Protein AF-A0A4Q5P9V2-F1 (afdb_monomer)

pLDDT: mean 78.36, std 15.05, range [35.53, 97.12]

Foldseek 3Di:
DPPPDDFLLQLLLQLLVVLLVCLVVVHFADEAQVVSSVSSPDDDDNVVSVQSVLQSQLLLQLLLLVLLHASASQRRYYYNVRHGDLPSQDDPRNVCVVVSSVLNNVDSDDSVSSVSSVVSSPDQDPRHDGSVVSVVVVCVVPVPDVCSVVCSNCRVVVD

Radius of gyration: 14.98 Å; Cα contacts (8 Å, |Δi|>4): 190; chains: 1; bounding box: 33×42×46 Å

Sequence (159 aa):
MTKTSMSQATAAHNLLHAIRQRIVDCKGPFHGYAAAAAAAGYTSNAKDAGRAMGQVTSRIDLAAFYAGLPMLAVHWVRNPDGKVNPASFPGTWAKHKEEIEGVATSHVWTVEEVDKVLAKMHSTLDANEGAITLWKYVETRRLDTPGFVEHHLHRALRS

Solvent-accessible surface area (backbone atoms only — not comparable to full-atom values): 8931 Å² total; per-residue (Å²): 131,84,78,79,74,83,46,44,51,56,25,27,51,37,31,51,54,48,51,44,50,28,54,77,67,73,46,76,60,39,63,19,51,64,60,48,30,46,49,23,67,49,86,83,56,74,83,56,30,54,62,53,42,50,33,22,37,45,51,46,25,49,13,14,50,76,55,36,36,45,39,52,34,66,47,41,46,20,35,76,88,64,43,64,61,85,77,77,39,64,74,89,43,43,88,46,40,69,58,53,53,49,51,21,62,71,54,84,79,50,64,68,57,49,51,45,23,57,70,38,62,81,76,78,72,68,54,74,65,49,42,70,58,60,51,49,51,59,53,71,78,45,76,87,43,87,61,48,66,63,56,39,61,43,47,60,79,75,109

Mean predicted aligned error: 7.2 Å

Secondary structure (DSSP, 8-state):
----PPPHHHHHHHHHHHHHHHHHTT--PEESHHHHHHHHT----HHHHHHHHHHHHHHHHHHHHHHT---HHHHHEE-TTSPPPGGGS-GGGGGGHHHHHHHHHH----HHHHHHHHHHTTSSS-TT--HHHHHHHHHHT-TTSTTHHHHHHTTTTT-

Structure (mmCIF, N/CA/C/O backbone):
data_AF-A0A4Q5P9V2-F1
#
_entry.id   AF-A0A4Q5P9V2-F1
#
loop_
_atom_site.group_PDB
_atom_site.id
_atom_site.type_symbol
_atom_site.label_atom_id
_atom_site.label_alt_id
_atom_site.label_comp_id
_atom_site.label_asym_id
_atom_site.label_entity_id
_atom_site.label_seq_id
_atom_site.pdbx_PDB_ins_code
_atom_site.Cartn_x
_atom_site.Cartn_y
_atom_site.Cartn_z
_atom_site.occupancy
_atom_site.B_iso_or_equiv
_atom_site.auth_seq_id
_atom_site.auth_comp_id
_atom_site.auth_asym_id
_atom_site.auth_atom_id
_atom_site.pdbx_PDB_model_num
ATOM 1 N N . MET A 1 1 ? 7.897 -7.902 -33.208 1.00 37.00 1 MET A N 1
ATOM 2 C CA . MET A 1 1 ? 6.910 -8.053 -32.117 1.00 37.00 1 MET A CA 1
ATOM 3 C C . MET A 1 1 ? 7.357 -7.205 -30.942 1.00 37.00 1 MET A C 1
ATOM 5 O O . MET A 1 1 ? 8.290 -7.576 -30.241 1.00 37.00 1 MET A O 1
ATOM 9 N N . THR A 1 2 ? 6.758 -6.033 -30.767 1.00 35.53 2 THR A N 1
ATOM 10 C CA . THR A 1 2 ? 6.935 -5.206 -29.571 1.00 35.53 2 THR A CA 1
ATOM 11 C C . THR A 1 2 ? 6.338 -5.972 -28.394 1.00 35.53 2 THR A C 1
ATOM 13 O O . THR A 1 2 ? 5.134 -6.204 -28.359 1.00 35.53 2 THR A O 1
ATOM 16 N N . LYS A 1 3 ? 7.173 -6.433 -27.454 1.00 40.81 3 LYS A N 1
ATOM 17 C CA . LYS A 1 3 ? 6.681 -6.909 -26.155 1.00 40.81 3 LYS A CA 1
ATOM 18 C C . LYS A 1 3 ? 5.961 -5.731 -25.508 1.00 40.81 3 LYS A C 1
ATOM 20 O O . LYS A 1 3 ? 6.621 -4.786 -25.084 1.00 40.81 3 LYS A O 1
ATOM 25 N N . THR A 1 4 ? 4.635 -5.758 -25.465 1.00 50.50 4 THR A N 1
ATOM 26 C CA . THR A 1 4 ? 3.863 -4.792 -24.685 1.00 50.50 4 THR A CA 1
ATOM 27 C C . THR A 1 4 ? 4.260 -4.986 -23.225 1.00 50.50 4 THR A C 1
ATOM 29 O O . THR A 1 4 ? 3.930 -5.999 -22.612 1.00 50.50 4 THR A O 1
ATOM 32 N N . SER A 1 5 ? 5.064 -4.070 -22.689 1.00 66.69 5 SER A N 1
ATOM 33 C CA . SER A 1 5 ? 5.442 -4.081 -21.280 1.00 66.69 5 SER A CA 1
ATOM 34 C C . SER A 1 5 ? 4.191 -3.863 -20.430 1.00 66.69 5 SER A C 1
ATOM 36 O O . SER A 1 5 ? 3.425 -2.937 -20.697 1.00 66.69 5 SER A O 1
ATOM 38 N N . MET A 1 6 ? 3.989 -4.696 -19.410 1.00 80.88 6 MET A N 1
ATOM 39 C CA . MET A 1 6 ? 2.901 -4.534 -18.443 1.00 80.88 6 MET A CA 1
ATOM 40 C C . MET A 1 6 ? 2.964 -3.144 -17.789 1.00 80.88 6 MET A C 1
ATOM 42 O O . MET A 1 6 ? 4.024 -2.732 -17.313 1.00 80.88 6 MET A O 1
ATOM 46 N N . SER A 1 7 ? 1.836 -2.428 -17.757 1.00 84.25 7 SER A N 1
ATOM 47 C CA . SER A 1 7 ? 1.754 -1.116 -17.103 1.00 84.25 7 SER A CA 1
ATOM 48 C C . SER A 1 7 ? 1.806 -1.240 -15.579 1.00 84.25 7 SER A C 1
ATOM 50 O O . SER A 1 7 ? 1.388 -2.252 -15.008 1.00 84.25 7 SER A O 1
ATOM 52 N N . GLN A 1 8 ? 2.256 -0.183 -14.897 1.00 83.75 8 GLN A N 1
ATOM 53 C CA . GLN A 1 8 ? 2.264 -0.143 -13.427 1.00 83.75 8 GLN A CA 1
ATOM 54 C C . GLN A 1 8 ? 0.844 -0.239 -12.852 1.00 83.75 8 GLN A C 1
ATOM 56 O O . GLN A 1 8 ? 0.648 -0.855 -11.810 1.00 83.75 8 GLN A O 1
ATOM 61 N N . ALA A 1 9 ? -0.156 0.329 -13.535 1.00 84.50 9 ALA A N 1
ATOM 62 C CA . ALA A 1 9 ? -1.559 0.198 -13.142 1.00 84.50 9 ALA A CA 1
ATOM 63 C C . ALA A 1 9 ? -2.065 -1.255 -13.194 1.00 84.50 9 ALA A C 1
ATOM 65 O O . ALA A 1 9 ? -2.805 -1.675 -12.306 1.00 84.50 9 ALA A O 1
ATOM 66 N N . THR A 1 10 ? -1.643 -2.037 -14.193 1.00 88.19 10 THR A N 1
ATOM 67 C CA . THR A 1 10 ? -1.971 -3.474 -14.264 1.00 88.19 10 THR A CA 1
ATOM 68 C C . THR A 1 10 ? -1.274 -4.233 -13.138 1.00 88.19 10 THR A C 1
ATOM 70 O O . THR A 1 10 ? -1.906 -5.005 -12.423 1.00 88.19 10 THR A O 1
ATOM 73 N N . ALA A 1 11 ? 0.013 -3.952 -12.922 1.00 90.31 11 ALA A N 1
ATOM 74 C CA . ALA A 1 11 ? 0.792 -4.569 -11.855 1.00 90.31 11 ALA A CA 1
ATOM 75 C C . ALA A 1 11 ? 0.217 -4.271 -10.456 1.00 90.31 11 ALA A C 1
ATOM 77 O O . ALA A 1 11 ? 0.178 -5.149 -9.596 1.00 90.31 11 ALA A O 1
ATOM 78 N N . ALA A 1 12 ? -0.290 -3.055 -10.242 1.00 91.38 12 ALA A N 1
ATOM 79 C CA . ALA A 1 12 ? -0.967 -2.665 -9.011 1.00 91.38 12 ALA A CA 1
ATOM 80 C C . ALA A 1 12 ? -2.300 -3.386 -8.803 1.00 91.38 12 ALA A C 1
ATOM 82 O O . ALA A 1 12 ? -2.549 -3.847 -7.693 1.00 91.38 12 ALA A O 1
ATOM 83 N N . HIS A 1 13 ? -3.112 -3.563 -9.850 1.00 92.19 13 HIS A N 1
ATOM 84 C CA . HIS A 1 13 ? -4.314 -4.398 -9.758 1.00 92.19 13 HIS A CA 1
ATOM 85 C C . HIS A 1 13 ? -3.971 -5.846 -9.397 1.00 92.19 13 HIS A C 1
ATOM 87 O O . HIS A 1 13 ? -4.549 -6.392 -8.458 1.00 92.19 13 HIS A O 1
ATOM 93 N N . ASN A 1 14 ? -2.995 -6.447 -10.084 1.00 93.94 14 ASN A N 1
ATOM 94 C CA . ASN A 1 14 ? -2.555 -7.817 -9.810 1.00 93.94 14 ASN A CA 1
ATOM 95 C C . ASN A 1 14 ? -2.101 -7.983 -8.354 1.00 93.94 14 ASN A C 1
ATOM 97 O O . ASN A 1 14 ? -2.542 -8.896 -7.656 1.00 93.94 14 ASN A O 1
ATOM 101 N N . LEU A 1 15 ? -1.263 -7.060 -7.871 1.00 94.88 15 LEU A N 1
ATOM 102 C CA . LEU A 1 15 ? -0.785 -7.088 -6.494 1.00 94.88 15 LEU A CA 1
ATOM 103 C C . LEU A 1 15 ? -1.923 -6.911 -5.486 1.00 94.88 15 LEU A C 1
ATOM 105 O O . LEU A 1 15 ? -1.953 -7.608 -4.475 1.00 94.88 15 LEU A O 1
ATOM 109 N N . LEU A 1 16 ? -2.867 -6.010 -5.755 1.00 95.12 16 LEU A N 1
ATOM 110 C CA . LEU A 1 16 ? -3.996 -5.757 -4.867 1.00 95.12 16 LEU A CA 1
ATOM 111 C C . LEU A 1 16 ? -4.926 -6.977 -4.764 1.00 95.12 16 LEU A C 1
ATOM 113 O O . LEU A 1 16 ? -5.325 -7.348 -3.661 1.00 95.12 16 LEU A O 1
ATOM 117 N N . HIS A 1 17 ? -5.183 -7.674 -5.876 1.00 96.44 17 HIS A N 1
ATOM 118 C CA . HIS A 1 17 ? -5.883 -8.963 -5.859 1.00 96.44 17 HIS A CA 1
ATOM 119 C C . HIS A 1 17 ? -5.115 -10.035 -5.077 1.00 96.44 17 HIS A C 1
ATOM 121 O O . HIS A 1 17 ? -5.718 -10.802 -4.326 1.00 96.44 17 HIS A O 1
ATOM 127 N N . ALA A 1 18 ? -3.787 -10.072 -5.198 1.00 96.44 18 ALA A N 1
ATOM 128 C CA . ALA A 1 18 ? -2.970 -11.005 -4.433 1.00 96.44 18 ALA A CA 1
ATOM 129 C C . ALA A 1 18 ? -3.009 -10.707 -2.922 1.00 96.44 18 ALA A C 1
ATOM 131 O O . ALA A 1 18 ? -3.095 -11.636 -2.121 1.00 96.44 18 ALA A O 1
ATOM 132 N N . ILE A 1 19 ? -2.999 -9.431 -2.519 1.00 96.38 19 ILE A N 1
ATOM 133 C CA . ILE A 1 19 ? -3.191 -9.013 -1.120 1.00 96.38 19 ILE A CA 1
ATOM 134 C C . ILE A 1 19 ? -4.577 -9.437 -0.622 1.00 96.38 19 ILE A C 1
ATOM 136 O O . ILE A 1 19 ? -4.675 -10.070 0.428 1.00 96.38 19 ILE A O 1
ATOM 140 N N . ARG A 1 20 ? -5.632 -9.176 -1.405 1.00 97.06 20 ARG A N 1
ATOM 141 C CA . ARG A 1 20 ? -7.003 -9.612 -1.096 1.00 97.06 20 ARG A CA 1
ATOM 142 C C . ARG A 1 20 ? -7.070 -11.115 -0.822 1.00 97.06 20 ARG A C 1
ATOM 144 O O . ARG A 1 20 ? -7.649 -11.528 0.177 1.00 97.06 20 ARG A O 1
ATOM 151 N N . GLN A 1 21 ? -6.448 -11.933 -1.675 1.00 97.12 21 GLN A N 1
ATOM 152 C CA . GLN A 1 21 ? -6.423 -13.386 -1.489 1.00 97.12 21 GLN A CA 1
ATOM 153 C C . GLN A 1 21 ? -5.652 -13.794 -0.229 1.00 97.12 21 GLN A C 1
ATOM 155 O O . GLN A 1 21 ? -6.057 -14.720 0.463 1.00 97.12 21 GLN A O 1
ATOM 160 N N . ARG A 1 22 ? -4.561 -13.101 0.115 1.00 96.50 22 ARG A N 1
ATOM 161 C CA . ARG A 1 22 ? -3.823 -13.377 1.358 1.00 96.50 22 ARG A CA 1
ATOM 162 C C . ARG A 1 22 ? -4.654 -13.095 2.604 1.00 96.50 22 ARG A C 1
ATOM 164 O O . ARG A 1 22 ? -4.561 -13.881 3.538 1.00 96.50 22 ARG A O 1
ATOM 171 N N . ILE A 1 23 ? -5.474 -12.043 2.599 1.00 94.94 23 ILE A N 1
ATOM 172 C CA . ILE A 1 23 ? -6.426 -11.762 3.686 1.00 94.94 23 ILE A CA 1
ATOM 173 C C . ILE A 1 23 ? -7.420 -12.920 3.833 1.00 94.94 23 ILE A C 1
ATOM 175 O O . ILE A 1 23 ? -7.594 -13.426 4.936 1.00 94.94 23 ILE A O 1
ATOM 179 N N . VAL A 1 24 ? -8.006 -13.389 2.724 1.00 96.62 24 VAL A N 1
ATOM 180 C CA . VAL A 1 24 ? -8.921 -14.550 2.716 1.00 96.62 24 VAL A CA 1
ATOM 181 C C . VAL A 1 24 ? -8.241 -15.810 3.256 1.00 96.62 24 VAL A C 1
ATOM 183 O O . VAL A 1 24 ? -8.827 -16.548 4.042 1.00 96.62 24 VAL A O 1
ATOM 186 N N . ASP A 1 25 ? -6.990 -16.037 2.865 1.00 97.12 25 ASP A N 1
ATOM 187 C CA . ASP A 1 25 ? -6.203 -17.201 3.273 1.00 97.12 25 ASP A CA 1
ATOM 188 C C . ASP A 1 25 ? -5.594 -17.066 4.686 1.00 97.12 25 ASP A C 1
ATOM 190 O O . ASP A 1 25 ? -4.787 -17.913 5.079 1.00 97.12 25 ASP A O 1
ATOM 194 N N . CYS A 1 26 ? -5.893 -15.992 5.428 1.00 94.12 26 CYS A N 1
ATOM 195 C CA . CYS A 1 26 ? -5.278 -15.665 6.722 1.00 94.12 26 CYS A CA 1
ATOM 196 C C . CYS A 1 26 ? -3.734 -15.649 6.687 1.00 94.12 26 CYS A C 1
ATOM 198 O O . CYS A 1 26 ? -3.057 -16.015 7.651 1.00 94.12 26 CYS A O 1
ATOM 200 N N . LYS A 1 27 ? -3.150 -15.234 5.559 1.00 93.75 27 LYS A N 1
ATOM 201 C CA . LYS A 1 27 ? -1.702 -15.085 5.373 1.00 93.75 27 LYS A CA 1
ATOM 202 C C . LYS A 1 27 ? -1.276 -13.668 5.743 1.00 93.75 27 LYS A C 1
ATOM 204 O O . LYS A 1 27 ? -1.952 -12.708 5.403 1.00 93.75 27 LYS A O 1
ATOM 209 N N . GLY A 1 28 ? -0.105 -13.535 6.367 1.00 91.19 28 GLY A N 1
ATOM 210 C CA . GLY A 1 28 ? 0.504 -12.233 6.669 1.00 91.19 28 GLY A CA 1
ATOM 211 C C . GLY A 1 28 ? 1.013 -11.482 5.425 1.00 91.19 28 GLY A C 1
ATOM 212 O O . GLY A 1 28 ? 0.783 -11.923 4.297 1.00 91.19 28 GLY A O 1
ATOM 213 N N . PRO A 1 29 ? 1.761 -10.381 5.583 1.00 92.94 29 PRO A N 1
ATOM 214 C CA . PRO A 1 29 ? 2.267 -9.576 4.468 1.00 92.94 29 PRO A CA 1
ATOM 215 C C . PRO A 1 29 ? 3.260 -10.329 3.564 1.00 92.94 29 PRO A C 1
ATOM 217 O O . PRO A 1 29 ? 3.765 -11.404 3.898 1.00 92.94 29 PRO A O 1
ATOM 220 N N . PHE A 1 30 ? 3.546 -9.765 2.390 1.00 92.69 30 PHE A N 1
ATOM 221 C CA . PHE A 1 30 ? 4.669 -10.195 1.558 1.00 92.69 30 PHE A CA 1
ATOM 222 C C . PHE A 1 30 ? 5.986 -9.737 2.194 1.00 92.69 30 PHE A C 1
ATOM 224 O O . PHE A 1 30 ? 6.183 -8.543 2.423 1.00 92.69 30 PHE A O 1
ATOM 231 N N . HIS A 1 31 ? 6.907 -10.674 2.430 1.00 88.50 31 HIS A N 1
ATOM 232 C CA . HIS A 1 31 ? 8.274 -10.375 2.860 1.00 88.50 31 HIS A CA 1
ATOM 233 C C . HIS A 1 31 ? 9.231 -10.478 1.670 1.00 88.50 31 HIS A C 1
ATOM 235 O O . HIS A 1 31 ? 9.381 -11.539 1.064 1.00 88.50 31 HIS A O 1
ATOM 241 N N . GLY A 1 32 ? 9.873 -9.359 1.340 1.00 83.56 32 GLY A N 1
ATOM 242 C CA . GLY A 1 32 ? 10.768 -9.228 0.197 1.00 83.56 32 GLY A CA 1
ATOM 243 C C . GLY A 1 32 ? 10.044 -8.874 -1.107 1.00 83.56 32 GLY A C 1
ATOM 244 O O . GLY A 1 32 ? 9.028 -9.462 -1.482 1.00 83.56 32 GLY A O 1
ATOM 245 N N . TYR A 1 33 ? 10.621 -7.931 -1.860 1.00 83.06 33 TYR A N 1
ATOM 246 C CA . TYR A 1 33 ? 10.026 -7.429 -3.105 1.00 83.06 33 TYR A CA 1
ATOM 247 C C . TYR A 1 33 ? 9.926 -8.466 -4.217 1.00 83.06 33 TYR A C 1
ATOM 249 O O . TYR A 1 33 ? 9.120 -8.284 -5.116 1.00 83.06 33 TYR A O 1
ATOM 257 N N . ALA A 1 34 ? 10.706 -9.549 -4.175 1.00 84.56 34 ALA A N 1
ATOM 258 C CA . ALA A 1 34 ? 10.655 -10.583 -5.205 1.00 84.56 34 ALA A CA 1
ATOM 259 C C . ALA A 1 34 ? 9.289 -1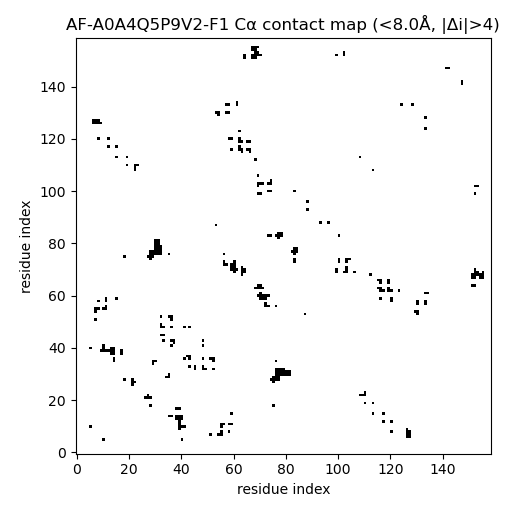1.288 -5.243 1.00 84.56 34 ALA A C 1
ATOM 261 O O . ALA A 1 34 ? 8.708 -11.436 -6.315 1.00 84.56 34 ALA A O 1
ATOM 262 N N . ALA A 1 35 ? 8.746 -11.661 -4.078 1.00 87.75 35 ALA A N 1
ATOM 263 C CA . ALA A 1 35 ? 7.442 -12.316 -3.988 1.00 87.75 35 ALA A CA 1
ATOM 264 C C . ALA A 1 35 ? 6.302 -11.363 -4.380 1.00 87.75 35 ALA A C 1
ATOM 266 O O . ALA A 1 35 ? 5.413 -11.740 -5.140 1.00 87.75 35 ALA A O 1
ATOM 267 N N . ALA A 1 36 ? 6.365 -10.111 -3.916 1.00 90.38 36 ALA A N 1
ATOM 268 C CA . ALA A 1 36 ? 5.390 -9.088 -4.284 1.00 90.38 36 ALA A CA 1
ATOM 269 C C . ALA A 1 36 ? 5.457 -8.741 -5.785 1.00 90.38 36 ALA A C 1
ATOM 271 O O . ALA A 1 36 ? 4.423 -8.602 -6.430 1.00 90.38 36 ALA A O 1
ATOM 272 N N . ALA A 1 37 ? 6.655 -8.671 -6.372 1.00 89.44 37 ALA A N 1
ATOM 273 C CA . ALA A 1 37 ? 6.843 -8.414 -7.798 1.00 89.44 37 ALA A CA 1
ATOM 274 C C . ALA A 1 37 ? 6.332 -9.568 -8.666 1.00 89.44 37 ALA A C 1
ATOM 276 O O . ALA A 1 37 ? 5.693 -9.319 -9.687 1.00 89.44 37 ALA A O 1
ATOM 277 N N . ALA A 1 38 ? 6.554 -10.815 -8.244 1.00 89.50 38 ALA A N 1
ATOM 278 C CA . ALA A 1 38 ? 5.983 -11.980 -8.909 1.00 89.50 38 ALA A CA 1
ATOM 279 C C . ALA A 1 38 ? 4.446 -11.947 -8.863 1.00 89.50 38 ALA A C 1
ATOM 281 O O . ALA A 1 38 ? 3.803 -12.129 -9.893 1.00 89.50 38 ALA A O 1
ATOM 282 N N . ALA A 1 39 ? 3.858 -11.627 -7.703 1.00 92.00 39 ALA A N 1
ATOM 283 C CA . ALA A 1 39 ? 2.410 -11.459 -7.556 1.00 92.00 39 ALA A CA 1
ATOM 284 C C . ALA A 1 39 ? 1.851 -10.299 -8.400 1.00 92.00 39 ALA A C 1
ATOM 286 O O . ALA A 1 39 ? 0.732 -10.377 -8.898 1.00 92.00 39 ALA A O 1
ATOM 287 N N . ALA A 1 40 ? 2.642 -9.244 -8.607 1.00 90.88 40 ALA A N 1
ATOM 288 C CA . ALA A 1 40 ? 2.303 -8.134 -9.492 1.00 90.88 40 ALA A CA 1
ATOM 289 C C . ALA A 1 40 ? 2.430 -8.489 -10.991 1.00 90.88 40 ALA A C 1
ATOM 291 O O . ALA A 1 40 ? 1.948 -7.736 -11.834 1.00 90.88 40 ALA A O 1
ATOM 292 N N . GLY A 1 41 ? 3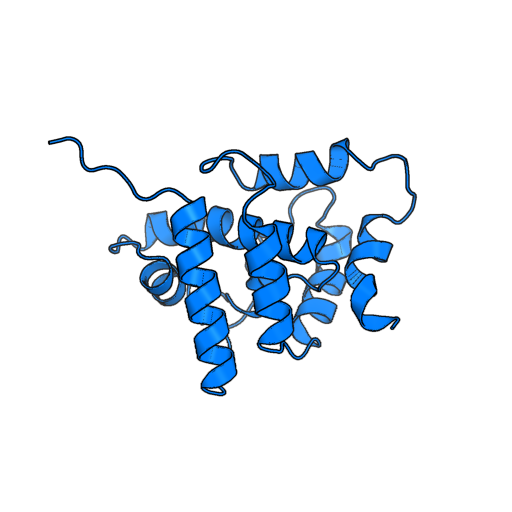.044 -9.627 -11.340 1.00 89.25 41 GLY A N 1
ATOM 293 C CA . GLY A 1 41 ? 3.214 -10.103 -12.719 1.00 89.25 41 GLY A CA 1
ATOM 294 C C . GLY A 1 41 ? 4.573 -9.789 -13.358 1.00 89.25 41 GLY A C 1
ATOM 295 O O . GLY A 1 41 ? 4.721 -9.911 -14.573 1.00 89.25 41 GLY A O 1
ATOM 296 N N . TYR A 1 42 ? 5.579 -9.368 -12.584 1.00 85.62 42 TYR A N 1
ATOM 297 C CA . TYR A 1 42 ? 6.927 -9.131 -13.107 1.00 85.62 42 TYR A CA 1
ATOM 298 C C . TYR A 1 42 ? 7.735 -10.432 -13.228 1.00 85.62 42 TYR A C 1
ATOM 300 O O . TYR A 1 42 ? 7.894 -11.181 -12.265 1.00 85.62 42 TYR A O 1
ATOM 308 N N . THR A 1 43 ? 8.336 -10.662 -14.399 1.00 70.62 43 THR A N 1
ATOM 309 C CA . THR A 1 43 ? 9.266 -11.774 -14.651 1.00 70.62 43 THR A CA 1
ATOM 310 C C . THR A 1 43 ? 10.697 -11.357 -14.284 1.00 70.62 43 THR A C 1
ATOM 312 O O . THR A 1 43 ? 11.434 -10.829 -15.110 1.00 70.62 43 THR A O 1
ATOM 315 N N . SER A 1 44 ? 11.031 -11.507 -13.003 1.00 57.03 44 SER A N 1
ATOM 316 C CA . SER A 1 44 ? 12.373 -11.563 -12.393 1.00 57.03 44 SER A CA 1
ATOM 317 C C . SER A 1 44 ? 13.567 -10.930 -13.139 1.00 57.03 44 SER A C 1
ATOM 319 O O . SER A 1 44 ? 14.223 -11.602 -13.925 1.00 57.03 44 SER A O 1
ATOM 321 N N . ASN A 1 45 ? 13.935 -9.711 -12.722 1.00 56.91 45 ASN A N 1
ATOM 322 C CA . ASN A 1 45 ? 15.309 -9.303 -12.385 1.00 56.91 45 ASN A CA 1
ATOM 323 C C . ASN A 1 45 ? 15.218 -8.509 -11.066 1.00 56.91 45 ASN A C 1
ATOM 325 O O . ASN A 1 45 ? 14.611 -7.439 -11.023 1.00 56.91 45 ASN A O 1
ATOM 329 N N . ALA A 1 46 ? 15.777 -9.029 -9.967 1.00 54.56 46 ALA A N 1
ATOM 330 C CA . ALA A 1 46 ? 15.565 -8.485 -8.614 1.00 54.56 46 ALA A CA 1
ATOM 331 C C . ALA A 1 46 ? 15.975 -7.004 -8.450 1.00 54.56 46 ALA A C 1
ATOM 333 O O . ALA A 1 46 ? 15.411 -6.293 -7.620 1.00 54.56 46 ALA A O 1
ATOM 334 N N . LYS A 1 47 ? 16.929 -6.532 -9.264 1.00 57.00 47 LYS A N 1
ATOM 335 C CA . LYS A 1 47 ? 17.450 -5.159 -9.220 1.00 57.00 47 LYS A CA 1
ATOM 336 C C . LYS A 1 47 ? 16.421 -4.113 -9.672 1.00 57.00 47 LYS A C 1
ATOM 338 O O . LYS A 1 47 ? 16.368 -3.034 -9.090 1.00 57.00 47 LYS A O 1
ATOM 343 N N . ASP A 1 48 ? 15.564 -4.455 -10.633 1.00 64.69 48 ASP A N 1
ATOM 344 C CA . ASP A 1 48 ? 14.516 -3.556 -11.143 1.00 64.69 48 ASP A CA 1
ATOM 345 C C . ASP A 1 48 ? 13.199 -3.705 -10.367 1.00 64.69 48 ASP A C 1
ATOM 347 O O . ASP A 1 48 ? 12.384 -2.780 -10.321 1.00 64.69 48 ASP A O 1
ATOM 351 N N . ALA A 1 49 ? 13.023 -4.842 -9.682 1.00 70.00 49 ALA A N 1
ATOM 352 C CA . ALA A 1 49 ? 11.839 -5.139 -8.886 1.00 70.00 49 ALA A CA 1
ATOM 353 C C . ALA A 1 49 ? 11.620 -4.121 -7.758 1.00 70.00 49 ALA A C 1
ATOM 355 O O . ALA A 1 49 ? 10.496 -3.684 -7.563 1.00 70.00 49 ALA A O 1
ATOM 356 N N . GLY A 1 50 ? 12.665 -3.681 -7.048 1.00 72.50 50 GLY A N 1
ATOM 357 C CA . GLY A 1 50 ? 12.508 -2.711 -5.952 1.00 72.50 50 GLY A CA 1
ATOM 358 C C . GLY A 1 50 ? 11.937 -1.364 -6.415 1.00 72.50 50 GLY A C 1
ATOM 359 O O . GLY A 1 50 ? 11.004 -0.835 -5.811 1.00 72.50 50 GLY A O 1
ATOM 360 N N . ARG A 1 51 ? 12.449 -0.830 -7.532 1.00 76.81 51 ARG A N 1
ATOM 361 C CA . ARG A 1 51 ? 11.963 0.433 -8.111 1.00 76.81 51 ARG A CA 1
ATOM 362 C C . ARG A 1 51 ? 10.560 0.285 -8.698 1.00 76.81 51 ARG A C 1
ATOM 364 O O . ARG A 1 51 ? 9.722 1.153 -8.464 1.00 76.81 51 ARG A O 1
ATOM 371 N N . ALA A 1 52 ? 10.308 -0.800 -9.432 1.00 80.75 52 ALA A N 1
ATOM 372 C CA . ALA A 1 52 ? 8.989 -1.093 -9.986 1.00 80.75 52 ALA A CA 1
ATOM 373 C C . ALA A 1 52 ? 7.943 -1.250 -8.872 1.00 80.75 52 ALA A C 1
ATOM 375 O O . ALA A 1 52 ? 6.874 -0.647 -8.930 1.00 80.75 52 ALA A O 1
ATOM 376 N N . MET A 1 53 ? 8.289 -1.970 -7.803 1.00 86.88 53 MET A N 1
ATOM 377 C CA . MET A 1 53 ? 7.411 -2.146 -6.653 1.00 86.88 53 MET A CA 1
ATOM 378 C C . MET A 1 53 ? 7.135 -0.834 -5.932 1.00 86.88 53 MET A C 1
ATOM 380 O O . MET A 1 53 ? 5.984 -0.600 -5.600 1.00 86.88 53 MET A O 1
ATOM 384 N N . GLY A 1 54 ? 8.111 0.065 -5.776 1.00 84.56 54 GLY A N 1
ATOM 385 C CA . GLY A 1 54 ? 7.850 1.393 -5.206 1.00 84.56 54 GLY A CA 1
ATOM 386 C C . GLY A 1 54 ? 6.800 2.200 -5.987 1.00 84.56 54 GLY A C 1
ATOM 387 O O . GLY A 1 54 ? 5.992 2.912 -5.390 1.00 84.56 54 GLY A O 1
ATOM 388 N N . GLN A 1 55 ? 6.766 2.070 -7.318 1.00 84.62 55 GLN A N 1
ATOM 389 C CA . GLN A 1 55 ? 5.742 2.700 -8.165 1.00 84.62 55 GLN A CA 1
ATOM 390 C C . GLN A 1 55 ? 4.378 2.022 -8.003 1.00 84.62 55 GLN A C 1
ATOM 392 O O . GLN A 1 55 ? 3.358 2.698 -7.878 1.00 84.62 55 GLN A O 1
ATOM 397 N N . VAL A 1 56 ? 4.371 0.690 -7.967 1.00 89.31 56 VAL A N 1
ATOM 398 C CA . VAL A 1 56 ? 3.163 -0.121 -7.798 1.00 89.31 56 VAL A CA 1
ATOM 399 C C . VAL A 1 56 ? 2.510 0.111 -6.432 1.00 89.31 56 VAL A C 1
ATOM 401 O O . VAL A 1 56 ? 1.315 0.396 -6.374 1.00 89.31 56 VAL A O 1
ATOM 404 N N . THR A 1 57 ? 3.276 0.048 -5.341 1.00 90.31 57 THR A N 1
ATOM 405 C CA . THR A 1 57 ? 2.758 0.232 -3.977 1.00 90.31 57 THR A CA 1
ATOM 406 C C . THR A 1 57 ? 2.239 1.647 -3.765 1.00 90.31 57 THR A C 1
ATOM 408 O O . THR A 1 57 ? 1.134 1.806 -3.262 1.00 90.31 57 THR A O 1
ATOM 411 N N . SER A 1 58 ? 2.950 2.668 -4.261 1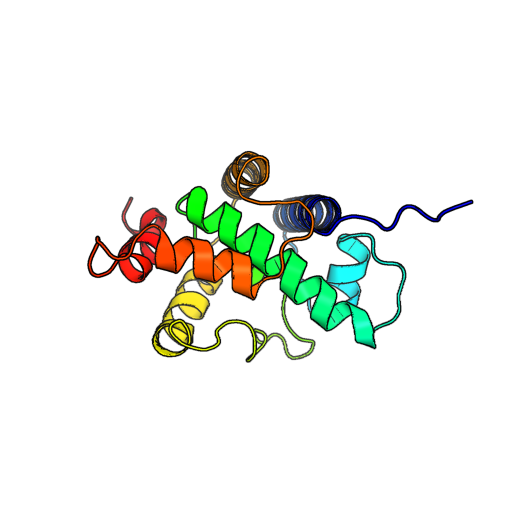.00 87.38 58 SER A N 1
ATOM 412 C CA . SER A 1 58 ? 2.495 4.065 -4.170 1.00 87.38 58 SER A CA 1
ATOM 413 C C . SER A 1 58 ? 1.129 4.282 -4.823 1.00 87.38 58 SER A C 1
ATOM 415 O O . SER A 1 58 ? 0.333 5.084 -4.344 1.00 87.38 58 SER A O 1
ATOM 417 N N . ARG A 1 59 ? 0.831 3.562 -5.910 1.00 89.38 59 ARG A N 1
ATOM 418 C CA . ARG A 1 59 ? -0.464 3.653 -6.593 1.00 89.38 59 ARG A CA 1
ATOM 419 C C . ARG A 1 59 ? -1.591 3.018 -5.779 1.00 89.38 59 ARG A C 1
ATOM 421 O O . ARG A 1 59 ? -2.675 3.589 -5.708 1.00 89.38 59 ARG A O 1
ATOM 428 N N . ILE A 1 60 ? -1.318 1.882 -5.137 1.00 91.69 60 ILE A N 1
ATOM 429 C CA . ILE A 1 60 ? -2.258 1.231 -4.213 1.00 91.69 60 ILE A CA 1
ATOM 430 C C . ILE A 1 60 ? -2.519 2.131 -3.004 1.00 91.69 60 ILE A C 1
ATOM 432 O O . ILE A 1 60 ? -3.672 2.351 -2.645 1.00 91.69 60 ILE A O 1
ATOM 436 N N . ASP A 1 61 ? -1.470 2.696 -2.406 1.00 89.25 61 ASP A N 1
ATOM 437 C CA . ASP A 1 61 ? -1.601 3.566 -1.234 1.00 89.25 61 ASP A CA 1
ATOM 438 C C . ASP A 1 61 ? -2.314 4.881 -1.568 1.00 89.25 61 ASP A C 1
ATOM 440 O O . ASP A 1 61 ? -3.100 5.376 -0.762 1.00 89.25 61 ASP A O 1
ATOM 444 N N . LEU A 1 62 ? -2.140 5.406 -2.785 1.00 85.19 62 LEU A N 1
ATOM 445 C CA . LEU A 1 62 ? -2.940 6.523 -3.282 1.00 85.19 62 LEU A CA 1
ATOM 446 C C . LEU A 1 62 ? -4.427 6.150 -3.408 1.00 85.19 62 LEU A C 1
ATOM 448 O O . LEU A 1 62 ? -5.301 6.936 -3.047 1.00 85.19 62 LEU A O 1
ATOM 452 N N . ALA A 1 63 ? -4.746 4.960 -3.916 1.00 87.62 63 ALA A N 1
ATOM 453 C CA . ALA A 1 63 ? -6.132 4.506 -3.990 1.00 87.62 63 ALA A CA 1
ATOM 454 C C . ALA A 1 63 ? -6.737 4.295 -2.593 1.00 87.62 63 ALA A C 1
ATOM 456 O O . ALA A 1 63 ? -7.874 4.708 -2.357 1.00 87.62 63 ALA A O 1
ATOM 457 N N . ALA A 1 64 ? -5.968 3.740 -1.653 1.00 88.50 64 ALA A N 1
ATOM 458 C CA . ALA A 1 64 ? -6.378 3.586 -0.259 1.00 88.50 64 ALA A CA 1
ATOM 459 C C . ALA A 1 64 ? -6.656 4.944 0.396 1.00 88.50 64 ALA A C 1
ATOM 461 O O . ALA A 1 64 ? -7.699 5.143 1.022 1.00 88.50 64 ALA A O 1
ATOM 462 N N . PHE A 1 65 ? -5.799 5.921 0.115 1.00 82.50 65 PHE A N 1
ATOM 463 C CA . PHE A 1 65 ? -5.992 7.301 0.522 1.00 82.50 65 PHE A CA 1
ATOM 464 C C . PHE A 1 65 ? -7.322 7.888 0.010 1.00 82.50 65 PHE A C 1
ATOM 466 O O . PHE A 1 65 ? -8.088 8.471 0.780 1.00 82.50 65 PHE A O 1
ATOM 473 N N . TYR A 1 66 ? -7.655 7.696 -1.272 1.00 80.31 66 TYR A N 1
ATOM 474 C CA . TYR A 1 66 ? -8.944 8.132 -1.833 1.00 80.31 66 TYR A CA 1
ATOM 475 C C . TYR A 1 66 ? -10.149 7.326 -1.340 1.00 80.31 66 TYR A C 1
ATOM 477 O O . TYR A 1 66 ? -11.281 7.815 -1.415 1.00 80.31 66 TYR A O 1
ATOM 485 N N . ALA A 1 67 ? -9.927 6.110 -0.848 1.00 84.12 67 ALA A N 1
ATOM 486 C CA . ALA A 1 67 ? -10.936 5.311 -0.166 1.00 84.12 67 ALA A CA 1
ATOM 487 C C . ALA A 1 67 ? -11.133 5.739 1.301 1.00 84.12 67 ALA A C 1
ATOM 489 O O . ALA A 1 67 ? -12.096 5.302 1.925 1.00 84.12 67 ALA A O 1
ATOM 490 N N . GLY A 1 68 ? -10.270 6.614 1.838 1.00 80.00 68 GLY A N 1
ATOM 491 C CA . GLY A 1 68 ? -10.305 7.044 3.237 1.00 80.00 68 GLY A CA 1
ATOM 492 C C . GLY A 1 68 ? -9.805 5.978 4.213 1.00 80.00 68 GLY A C 1
ATOM 493 O O . GLY A 1 68 ? -10.230 5.976 5.365 1.00 80.00 68 GLY A O 1
ATOM 494 N N . LEU A 1 69 ? -8.945 5.073 3.743 1.00 85.88 69 LEU A N 1
ATOM 495 C CA . LEU A 1 69 ? -8.400 3.947 4.499 1.00 85.88 69 LEU A CA 1
ATOM 496 C C . LEU A 1 69 ? -6.895 4.146 4.763 1.00 85.88 69 LEU A C 1
ATOM 498 O O . LEU A 1 69 ? -6.247 4.912 4.039 1.00 85.88 69 LEU A O 1
ATOM 502 N N . PRO A 1 70 ? -6.318 3.451 5.763 1.00 86.81 70 PRO A N 1
ATOM 503 C CA . PRO A 1 70 ? -4.871 3.407 5.974 1.00 86.81 70 PRO A CA 1
ATOM 504 C C . PRO A 1 70 ? -4.087 2.989 4.719 1.00 86.81 70 PRO A C 1
ATOM 506 O O . PRO A 1 70 ? -4.638 2.416 3.781 1.00 86.81 70 PRO A O 1
ATOM 509 N N . MET A 1 71 ? -2.777 3.246 4.686 1.00 87.69 71 MET A N 1
ATOM 510 C CA . MET A 1 71 ? -1.933 2.836 3.555 1.00 87.69 71 MET A CA 1
ATOM 511 C C . MET A 1 71 ? -1.764 1.308 3.517 1.00 87.69 71 MET A C 1
ATOM 513 O O . MET A 1 71 ? -1.027 0.722 4.313 1.00 87.69 71 MET A O 1
ATOM 517 N N . LEU A 1 72 ? -2.473 0.658 2.593 1.00 89.31 72 LEU A N 1
ATOM 518 C CA . LEU A 1 72 ? -2.532 -0.797 2.467 1.00 89.31 72 LEU A CA 1
ATOM 519 C C . LEU A 1 72 ? -1.186 -1.419 2.084 1.00 89.31 72 LEU A C 1
ATOM 521 O O . LEU A 1 72 ? -0.732 -2.368 2.721 1.00 89.31 72 LEU A O 1
ATOM 525 N N . ALA A 1 73 ? -0.542 -0.923 1.030 1.00 89.56 73 ALA A N 1
ATOM 526 C CA . ALA A 1 73 ? 0.665 -1.542 0.501 1.00 89.56 73 ALA A CA 1
ATOM 527 C C . ALA A 1 73 ? 1.872 -1.314 1.421 1.00 89.56 73 ALA A C 1
ATOM 529 O O . ALA A 1 73 ? 2.700 -2.217 1.549 1.00 89.56 73 ALA A O 1
ATOM 530 N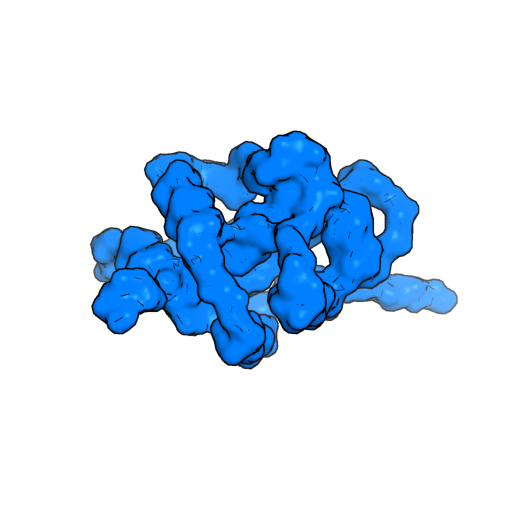 N . VAL A 1 74 ? 1.921 -0.189 2.145 1.00 85.62 74 VAL A N 1
ATOM 531 C CA . VAL A 1 74 ? 2.876 0.038 3.251 1.00 85.62 74 VAL A CA 1
ATOM 532 C C . VAL A 1 74 ? 2.813 -1.082 4.293 1.00 85.62 74 VAL A C 1
ATOM 534 O O . VAL A 1 74 ? 3.854 -1.509 4.799 1.00 85.62 74 VAL A O 1
ATOM 537 N N . HIS A 1 75 ? 1.611 -1.575 4.609 1.00 87.88 75 HIS A N 1
ATOM 538 C CA . HIS A 1 75 ? 1.423 -2.670 5.559 1.00 87.88 75 HIS A CA 1
ATOM 539 C C . HIS A 1 75 ? 1.703 -4.054 4.954 1.00 87.88 75 HIS A C 1
ATOM 541 O O . HIS A 1 75 ? 2.309 -4.911 5.603 1.00 87.88 75 HIS A O 1
ATOM 547 N N . TRP A 1 76 ? 1.285 -4.275 3.707 1.00 92.69 76 TRP A N 1
ATOM 548 C CA . TRP A 1 76 ? 1.260 -5.604 3.091 1.00 92.69 76 TRP A CA 1
ATOM 549 C C . TRP A 1 76 ? 2.488 -5.965 2.252 1.00 92.69 76 TRP A C 1
ATOM 551 O O . TRP A 1 76 ? 2.636 -7.129 1.873 1.00 92.69 76 TRP A O 1
ATOM 561 N N . VAL A 1 77 ? 3.389 -5.017 1.982 1.00 91.56 77 VAL A N 1
ATOM 562 C CA . VAL A 1 77 ? 4.636 -5.242 1.239 1.00 91.56 77 VAL A CA 1
ATOM 563 C C . VAL A 1 77 ? 5.821 -4.750 2.063 1.00 91.56 77 VAL A C 1
ATOM 565 O O . VAL A 1 77 ? 6.013 -3.550 2.251 1.00 91.56 77 VAL A O 1
ATOM 568 N N . ARG A 1 78 ? 6.640 -5.685 2.549 1.00 89.00 78 ARG A N 1
ATOM 569 C CA . ARG A 1 78 ? 7.783 -5.399 3.422 1.00 89.00 78 ARG A CA 1
ATOM 570 C 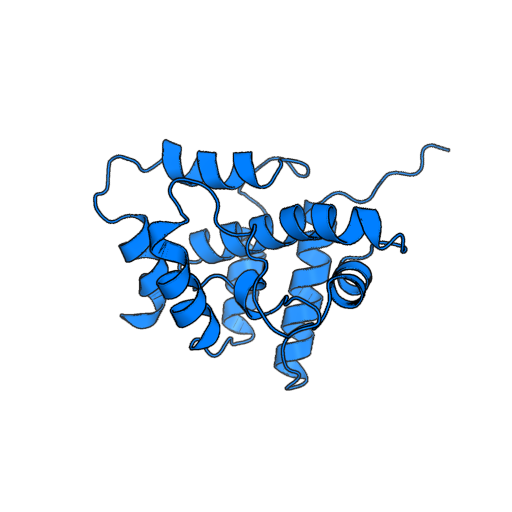C . ARG A 1 78 ? 9.110 -5.775 2.766 1.00 89.00 78 ARG A C 1
ATOM 572 O O . ARG A 1 78 ? 9.180 -6.623 1.872 1.00 89.00 78 ARG A O 1
ATOM 579 N N . ASN A 1 79 ? 10.187 -5.174 3.258 1.00 85.25 79 ASN A N 1
ATOM 580 C CA . ASN A 1 79 ? 11.551 -5.628 3.006 1.00 85.25 79 ASN A CA 1
ATOM 581 C C . ASN A 1 79 ? 11.756 -7.079 3.502 1.00 85.25 79 ASN A C 1
ATOM 583 O O . ASN A 1 79 ? 10.939 -7.595 4.269 1.00 85.25 79 ASN A O 1
ATOM 587 N N . PRO A 1 80 ? 12.855 -7.751 3.105 1.00 83.38 80 PRO A N 1
ATOM 588 C CA . PRO A 1 80 ? 13.187 -9.085 3.615 1.00 83.38 80 PRO A CA 1
ATOM 589 C C . PRO A 1 80 ? 13.306 -9.166 5.145 1.00 83.38 80 PRO A C 1
ATOM 591 O O . PRO A 1 80 ? 13.049 -10.220 5.714 1.00 83.38 80 PRO A O 1
ATOM 594 N N . ASP A 1 81 ? 13.663 -8.062 5.808 1.00 84.94 81 ASP A N 1
ATOM 595 C CA . ASP A 1 81 ? 13.745 -7.944 7.271 1.00 84.94 81 ASP A CA 1
ATOM 596 C C . ASP A 1 81 ? 12.389 -7.637 7.943 1.00 84.94 81 ASP A C 1
ATOM 598 O O . ASP A 1 81 ? 12.337 -7.384 9.145 1.00 84.94 81 ASP A O 1
ATOM 602 N N . GLY A 1 82 ? 11.294 -7.624 7.174 1.00 83.69 82 GLY A N 1
ATOM 603 C CA . GLY A 1 82 ? 9.943 -7.333 7.653 1.00 83.69 82 GLY A CA 1
ATOM 604 C C . GLY A 1 82 ? 9.635 -5.844 7.841 1.00 83.69 82 GLY A C 1
ATOM 605 O O . GLY A 1 82 ? 8.491 -5.501 8.140 1.00 83.69 82 GLY A O 1
ATOM 606 N N . LYS A 1 83 ? 10.601 -4.941 7.631 1.00 84.50 83 LYS A N 1
ATOM 607 C CA . LYS A 1 83 ? 10.402 -3.493 7.802 1.00 84.50 83 LYS A CA 1
ATOM 608 C C . LYS A 1 83 ? 9.848 -2.831 6.541 1.00 84.50 83 LYS A C 1
ATOM 610 O O . LYS A 1 83 ? 9.944 -3.362 5.434 1.00 84.50 83 LYS A O 1
ATOM 615 N N . VAL A 1 84 ? 9.287 -1.633 6.694 1.00 82.44 84 VAL A N 1
ATOM 616 C CA . VAL A 1 84 ? 8.930 -0.765 5.559 1.00 82.44 84 VAL A CA 1
ATOM 617 C C . VAL A 1 84 ? 10.191 -0.282 4.852 1.00 82.44 84 VAL A C 1
ATOM 619 O O . VAL A 1 84 ? 11.243 -0.108 5.473 1.00 82.44 84 VAL A O 1
ATOM 622 N N . ASN A 1 85 ? 10.092 -0.039 3.544 1.00 80.62 85 ASN A N 1
ATOM 623 C CA . ASN A 1 85 ? 11.160 0.620 2.807 1.00 80.62 85 ASN A CA 1
ATOM 624 C C . ASN A 1 85 ? 11.463 1.999 3.421 1.00 80.62 85 ASN A C 1
ATOM 626 O O . ASN A 1 85 ? 10.586 2.865 3.409 1.00 80.62 85 ASN A O 1
ATOM 630 N N . PRO A 1 86 ? 12.693 2.278 3.884 1.00 73.94 86 PRO A N 1
ATOM 631 C CA . PRO A 1 86 ? 13.031 3.612 4.374 1.00 73.94 86 PRO A CA 1
ATOM 632 C C . PRO A 1 86 ? 12.846 4.704 3.308 1.00 73.94 86 PRO A C 1
ATOM 634 O O . PRO A 1 86 ? 12.647 5.860 3.666 1.00 73.94 86 PRO A O 1
ATOM 637 N N . ALA A 1 87 ? 12.862 4.347 2.018 1.00 76.94 87 ALA A N 1
ATOM 638 C CA . ALA A 1 87 ? 12.640 5.269 0.909 1.00 76.94 87 ALA A CA 1
ATOM 639 C C . ALA A 1 87 ? 11.155 5.544 0.582 1.00 76.94 87 ALA A C 1
ATOM 641 O O . ALA A 1 87 ? 10.895 6.331 -0.326 1.00 76.94 87 ALA A O 1
AT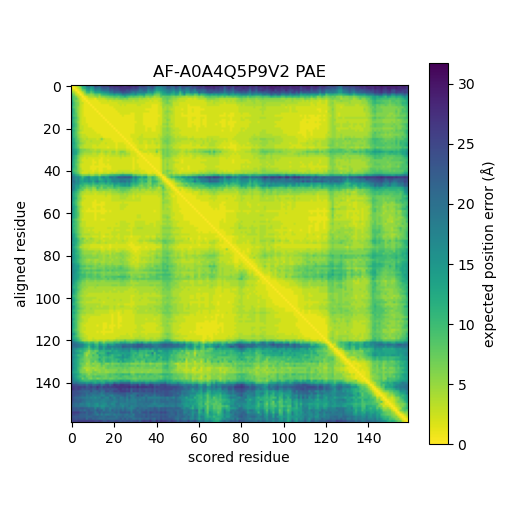OM 642 N N . SER A 1 88 ? 10.186 4.923 1.273 1.00 72.44 88 SER A N 1
ATOM 643 C CA . SER A 1 88 ? 8.750 5.105 0.983 1.00 72.44 88 SER A CA 1
ATOM 644 C C . SER A 1 88 ? 8.230 6.516 1.275 1.00 72.44 88 SER A C 1
ATOM 646 O O . SER A 1 88 ? 7.270 6.944 0.642 1.00 72.44 88 SER A O 1
ATOM 648 N N . PHE A 1 89 ? 8.861 7.248 2.201 1.00 75.75 89 PHE A N 1
ATOM 649 C CA . PHE A 1 89 ? 8.357 8.537 2.696 1.00 75.75 89 PHE A CA 1
ATOM 650 C C . PHE A 1 89 ? 9.410 9.658 2.636 1.00 75.75 89 PHE A C 1
ATOM 652 O O . PHE A 1 89 ? 9.858 10.141 3.677 1.00 75.75 89 PHE A O 1
ATOM 659 N N . PRO A 1 90 ? 9.859 10.077 1.440 1.00 73.38 90 PRO A N 1
ATOM 660 C CA . PRO A 1 90 ? 10.810 11.174 1.310 1.00 73.38 90 PRO A CA 1
ATOM 661 C C . PRO A 1 90 ? 10.140 12.549 1.489 1.00 73.38 90 PRO A C 1
ATOM 663 O O . PRO A 1 90 ? 8.937 12.717 1.293 1.00 73.38 90 PRO A O 1
ATOM 666 N N . GLY A 1 91 ? 10.951 13.566 1.797 1.00 78.94 91 GLY A N 1
ATOM 667 C CA . GLY A 1 91 ? 10.531 14.971 1.791 1.00 78.94 91 GLY A CA 1
ATOM 668 C C . GLY A 1 91 ? 9.532 15.327 2.895 1.00 78.94 91 GLY A C 1
ATOM 669 O O . GLY A 1 91 ? 9.729 15.003 4.062 1.00 78.94 91 GLY A O 1
ATOM 670 N N . THR A 1 92 ? 8.459 16.013 2.516 1.00 75.62 92 THR A N 1
ATOM 671 C CA . THR A 1 92 ? 7.332 16.460 3.361 1.00 75.62 92 THR A CA 1
ATOM 672 C C . THR A 1 92 ? 6.666 15.332 4.151 1.00 75.62 92 THR A C 1
ATOM 674 O O . THR A 1 92 ? 6.187 15.575 5.258 1.00 75.62 92 THR A O 1
ATOM 677 N N . TRP A 1 93 ? 6.683 14.101 3.632 1.00 76.00 93 TRP A N 1
ATOM 678 C CA . TRP A 1 93 ? 6.117 12.917 4.290 1.00 76.00 93 TRP A CA 1
ATOM 679 C C . TRP A 1 93 ? 7.013 12.341 5.390 1.00 76.00 93 TRP A C 1
ATOM 681 O O . TRP A 1 93 ? 6.518 11.615 6.250 1.00 76.00 93 TRP A O 1
ATOM 691 N N . ALA A 1 94 ? 8.309 12.678 5.411 1.00 81.38 94 ALA A N 1
ATOM 692 C CA . ALA A 1 94 ? 9.279 12.072 6.326 1.00 81.38 94 ALA A CA 1
ATOM 693 C C . ALA A 1 94 ? 8.906 12.268 7.805 1.00 81.38 94 ALA A C 1
ATOM 695 O O . ALA A 1 94 ? 9.050 11.344 8.600 1.00 81.38 94 ALA A O 1
ATOM 696 N N . LYS A 1 95 ? 8.360 13.439 8.164 1.00 80.19 95 LYS A N 1
ATOM 697 C CA . LYS A 1 95 ? 7.912 13.747 9.535 1.00 80.19 95 LYS A CA 1
ATOM 698 C C . LYS A 1 95 ? 6.685 12.945 9.990 1.00 80.19 95 LYS A C 1
ATOM 700 O O . LYS A 1 95 ? 6.438 12.864 11.184 1.00 80.19 95 LYS A O 1
ATOM 705 N N . HIS A 1 96 ? 5.929 12.368 9.055 1.00 78.62 96 HIS A N 1
ATOM 706 C CA . HIS A 1 96 ? 4.722 11.578 9.329 1.00 78.62 96 HIS A CA 1
ATOM 707 C C . HIS A 1 96 ? 4.972 10.070 9.241 1.00 78.62 96 HIS A C 1
ATOM 709 O O . HIS A 1 96 ? 4.060 9.282 9.468 1.00 78.62 96 HIS A O 1
ATOM 715 N N . LYS A 1 97 ? 6.194 9.651 8.893 1.00 81.81 97 LYS A N 1
ATOM 716 C CA . LYS A 1 97 ? 6.530 8.252 8.619 1.00 81.81 97 LYS A CA 1
ATOM 717 C C . LYS A 1 97 ? 6.080 7.307 9.734 1.00 81.81 97 LYS A C 1
ATOM 719 O O . LYS A 1 97 ? 5.376 6.345 9.456 1.00 81.81 97 LYS A O 1
ATOM 724 N N . GLU A 1 98 ? 6.479 7.577 10.975 1.00 83.06 98 GLU A N 1
ATOM 725 C CA . GLU A 1 98 ? 6.194 6.687 12.111 1.00 83.06 98 GLU A CA 1
ATOM 726 C C . GLU A 1 98 ? 4.690 6.528 12.351 1.00 83.06 98 GLU A C 1
ATOM 728 O O . GLU A 1 98 ? 4.205 5.422 12.579 1.00 83.06 98 GLU A O 1
ATOM 733 N N . GLU A 1 99 ? 3.939 7.620 12.225 1.00 80.56 99 GLU A N 1
ATOM 734 C CA . GLU A 1 99 ? 2.486 7.629 12.366 1.00 80.56 99 GLU A CA 1
ATOM 735 C C . GLU A 1 99 ? 1.803 6.827 11.250 1.00 80.56 99 GLU A C 1
ATOM 737 O O . GLU A 1 99 ? 0.958 5.978 11.531 1.00 80.56 99 GLU A O 1
ATOM 742 N N . ILE A 1 100 ? 2.207 7.037 9.991 1.00 81.62 100 ILE A N 1
ATOM 743 C CA . ILE A 1 100 ? 1.682 6.292 8.838 1.00 81.62 100 ILE A CA 1
ATOM 744 C C . ILE A 1 100 ? 1.941 4.795 9.011 1.00 81.62 100 ILE A C 1
ATOM 746 O O . ILE A 1 100 ? 1.035 3.980 8.833 1.00 81.62 100 ILE A O 1
ATOM 750 N N . GLU A 1 101 ? 3.174 4.425 9.363 1.00 84.88 101 GLU A N 1
ATOM 751 C CA . GLU A 1 101 ? 3.565 3.031 9.564 1.00 84.88 101 GLU A CA 1
ATOM 752 C C . GLU A 1 101 ? 2.813 2.395 10.738 1.00 84.88 101 GLU A C 1
ATOM 754 O O . GLU A 1 101 ? 2.375 1.245 10.626 1.00 84.88 101 GLU A O 1
ATOM 759 N N . GLY A 1 102 ? 2.621 3.139 11.830 1.00 84.19 102 GLY A N 1
ATOM 760 C CA . GLY A 1 102 ? 1.880 2.697 13.008 1.00 84.19 102 GLY A CA 1
ATOM 761 C C . GLY A 1 102 ? 0.402 2.451 12.708 1.00 84.19 102 GLY A C 1
ATOM 762 O O . GLY A 1 102 ? -0.114 1.373 13.013 1.00 84.19 102 GLY A O 1
ATOM 763 N N . VAL A 1 103 ? -0.261 3.402 12.043 1.00 83.06 103 VAL A N 1
ATOM 764 C CA . VAL A 1 103 ? -1.673 3.286 11.643 1.00 83.06 103 VAL A CA 1
ATOM 765 C C . VAL A 1 103 ? -1.864 2.135 10.658 1.00 83.06 103 VAL A C 1
ATOM 767 O O . VAL A 1 103 ? -2.712 1.273 10.876 1.00 83.06 103 VAL A O 1
ATOM 770 N N . ALA A 1 104 ? -1.036 2.065 9.614 1.00 84.94 104 ALA A N 1
ATOM 771 C CA . ALA A 1 104 ? -1.108 0.997 8.622 1.00 84.94 104 ALA A CA 1
ATOM 772 C C . ALA A 1 104 ? -0.880 -0.389 9.245 1.00 84.94 104 ALA A C 1
ATOM 774 O O . ALA A 1 104 ? -1.520 -1.351 8.834 1.00 84.94 104 ALA A O 1
ATOM 775 N N . THR A 1 105 ? 0.014 -0.493 10.236 1.00 84.06 105 THR A N 1
ATOM 776 C CA . THR A 1 105 ? 0.345 -1.767 10.894 1.00 84.06 105 THR A CA 1
ATOM 777 C C . THR A 1 105 ? -0.680 -2.213 11.928 1.00 84.06 105 THR A C 1
ATOM 779 O O . THR A 1 105 ? -0.845 -3.414 12.121 1.00 84.06 105 THR A O 1
ATOM 782 N N . SER A 1 106 ? -1.376 -1.273 12.564 1.00 84.38 106 SER A N 1
ATOM 783 C CA . SER A 1 106 ? -2.410 -1.580 13.558 1.00 84.38 106 SER A CA 1
ATOM 784 C C . SER A 1 106 ? -3.765 -1.897 12.922 1.00 84.38 106 SER A C 1
ATOM 786 O O . SER A 1 106 ? -4.620 -2.500 13.566 1.00 84.38 106 SER A O 1
ATOM 788 N N . HIS A 1 107 ? -3.975 -1.485 11.668 1.00 86.94 107 HIS A N 1
ATOM 789 C CA . HIS A 1 107 ? -5.231 -1.697 10.958 1.00 86.94 107 HIS A CA 1
ATOM 790 C C . HIS A 1 107 ? -5.393 -3.150 10.508 1.00 86.94 107 HIS A C 1
ATOM 792 O O . HIS A 1 107 ? -4.564 -3.687 9.770 1.00 86.94 107 HIS A O 1
ATOM 798 N N . VAL A 1 108 ? -6.501 -3.774 10.907 1.00 89.56 108 VAL A N 1
ATOM 799 C CA . VAL A 1 108 ? -6.871 -5.120 10.460 1.00 89.56 108 VAL A CA 1
ATOM 800 C C . VAL A 1 108 ? -7.700 -5.000 9.188 1.00 89.56 108 VAL A C 1
ATOM 802 O O . VAL A 1 108 ? -8.880 -4.672 9.234 1.00 89.56 108 VAL A O 1
ATOM 805 N N . TRP A 1 109 ? -7.068 -5.273 8.051 1.00 90.69 109 TRP A N 1
ATOM 806 C CA . TRP A 1 109 ? -7.703 -5.157 6.742 1.00 90.69 109 TRP A CA 1
ATOM 807 C C . TRP A 1 109 ? -8.750 -6.238 6.489 1.00 90.69 109 TRP A C 1
ATOM 809 O O . TRP A 1 109 ? -8.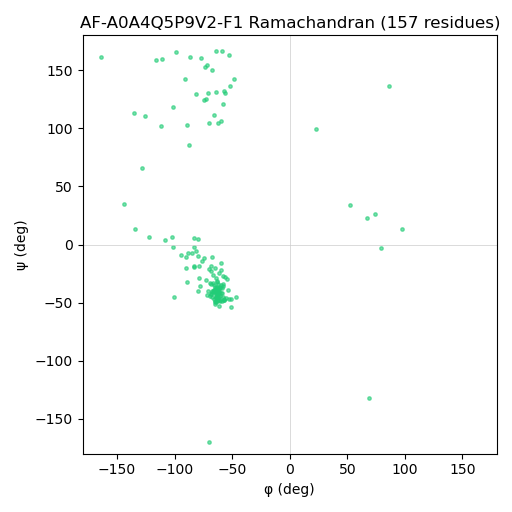449 -7.429 6.594 1.00 90.69 109 TRP A O 1
ATOM 819 N N . THR A 1 110 ? -9.941 -5.824 6.055 1.00 93.75 110 THR A N 1
ATOM 820 C CA . THR A 1 110 ? -10.980 -6.744 5.566 1.00 93.75 110 THR A CA 1
ATOM 821 C C . THR A 1 110 ? -11.014 -6.819 4.040 1.00 93.75 110 THR A C 1
ATOM 823 O O . THR A 1 110 ? -10.451 -5.985 3.325 1.00 93.75 110 THR A O 1
ATOM 826 N N . VAL A 1 111 ? -11.701 -7.834 3.513 1.00 95.12 111 VAL A N 1
ATOM 827 C CA . VAL A 1 111 ? -11.898 -7.995 2.067 1.00 95.12 111 VAL A CA 1
ATOM 828 C C . VAL A 1 111 ? -12.689 -6.820 1.486 1.00 95.12 111 VAL A C 1
ATOM 830 O O . VAL A 1 111 ? -12.330 -6.299 0.432 1.00 95.12 111 VAL A O 1
ATOM 833 N N . GLU A 1 112 ? -13.715 -6.353 2.196 1.00 94.94 112 GLU A N 1
ATOM 834 C CA . GLU A 1 112 ? -14.566 -5.234 1.784 1.00 94.94 112 GLU A CA 1
ATOM 835 C C . GLU A 1 112 ? -13.769 -3.931 1.675 1.00 94.94 112 GLU A C 1
ATOM 837 O O . GLU A 1 112 ? -14.015 -3.111 0.791 1.00 94.94 112 GLU A O 1
ATOM 842 N N . GLU A 1 113 ? -12.802 -3.723 2.565 1.00 93.50 113 GLU A N 1
ATOM 843 C CA . GLU A 1 113 ? -11.913 -2.566 2.512 1.00 93.50 113 GLU A CA 1
ATOM 844 C C . GLU A 1 113 ? -10.976 -2.629 1.311 1.00 93.50 113 GLU A C 1
ATOM 846 O O . GLU A 1 113 ? -10.825 -1.633 0.604 1.00 93.50 113 GLU A O 1
ATOM 851 N N . VAL A 1 114 ? -10.409 -3.801 1.015 1.00 94.31 114 VAL A N 1
ATOM 852 C CA . VAL A 1 114 ? -9.602 -3.984 -0.198 1.00 94.31 114 VAL A CA 1
ATOM 853 C C . VAL A 1 114 ? -10.438 -3.762 -1.462 1.00 94.31 114 VAL A C 1
ATOM 855 O O . VAL A 1 114 ? -9.960 -3.124 -2.401 1.00 94.31 114 VAL A O 1
ATOM 858 N N . ASP A 1 115 ? -11.702 -4.186 -1.471 1.00 92.94 115 ASP A N 1
ATOM 859 C CA . ASP A 1 115 ? -12.625 -3.948 -2.587 1.00 92.94 115 ASP A CA 1
ATOM 860 C C . ASP A 1 115 ? -12.936 -2.446 -2.768 1.00 92.94 115 ASP A C 1
ATOM 862 O O . ASP A 1 115 ? -13.004 -1.955 -3.901 1.00 92.94 115 ASP A O 1
ATOM 866 N N . LYS A 1 116 ? -13.008 -1.663 -1.678 1.00 91.31 116 LYS A N 1
ATOM 867 C CA . LYS A 1 116 ? -13.075 -0.188 -1.759 1.00 91.31 116 LYS A CA 1
ATOM 868 C C . LYS A 1 116 ? -11.813 0.407 -2.388 1.00 91.31 116 LYS A C 1
ATOM 870 O O . LYS A 1 116 ? -11.926 1.334 -3.191 1.00 91.31 116 LYS A O 1
ATOM 875 N N . VAL A 1 117 ? -10.625 -0.109 -2.051 1.00 91.31 117 VAL A N 1
ATOM 876 C CA . VAL A 1 117 ? -9.359 0.335 -2.666 1.00 91.31 117 VAL A CA 1
ATOM 877 C C . VAL A 1 117 ? -9.344 0.008 -4.161 1.00 91.31 117 VAL A C 1
ATOM 879 O O . VAL A 1 117 ? -9.036 0.887 -4.966 1.00 91.31 117 VAL A O 1
ATOM 882 N N . LEU A 1 118 ? -9.751 -1.206 -4.553 1.00 90.81 118 LEU A N 1
ATOM 883 C CA . LEU A 1 118 ? -9.871 -1.616 -5.959 1.00 90.81 118 LEU A CA 1
ATOM 884 C C . LEU A 1 118 ? -10.771 -0.657 -6.748 1.00 90.81 118 LEU A C 1
ATOM 886 O O . LEU A 1 118 ? -10.377 -0.171 -7.806 1.00 90.81 118 LEU A O 1
ATOM 890 N N . ALA A 1 119 ? -11.928 -0.283 -6.198 1.00 88.06 119 ALA A N 1
ATOM 891 C CA . ALA A 1 119 ? -12.833 0.666 -6.845 1.00 88.06 119 ALA A CA 1
ATOM 892 C C . ALA A 1 119 ? -12.211 2.064 -7.068 1.00 88.06 119 ALA A C 1
ATOM 894 O O . ALA A 1 119 ? -12.627 2.788 -7.974 1.00 88.06 119 ALA A O 1
ATOM 895 N N . LYS A 1 120 ? -11.205 2.460 -6.272 1.00 86.62 120 LYS A N 1
ATOM 896 C CA . LYS A 1 120 ? -10.484 3.741 -6.409 1.00 86.62 120 LYS A CA 1
ATOM 897 C C . LYS A 1 120 ? -9.253 3.675 -7.314 1.00 86.62 120 LYS A C 1
ATOM 899 O O . LYS A 1 120 ? -8.735 4.726 -7.693 1.00 86.62 120 LYS A O 1
ATOM 904 N N . MET A 1 121 ? -8.810 2.484 -7.715 1.00 81.81 121 MET A N 1
ATOM 905 C CA . MET A 1 121 ? -7.658 2.309 -8.609 1.00 81.81 121 MET A CA 1
ATOM 906 C C . MET A 1 121 ? -7.915 2.798 -10.043 1.00 81.81 121 MET A C 1
ATOM 908 O O . MET A 1 121 ? -6.968 3.126 -10.756 1.00 81.81 121 MET A O 1
ATOM 912 N N . HIS A 1 122 ? -9.180 2.882 -10.469 1.00 63.78 122 HIS A N 1
ATOM 913 C CA . HIS A 1 122 ? -9.551 3.175 -11.857 1.00 63.78 122 HIS A CA 1
ATOM 914 C C . HIS A 1 122 ? -9.415 4.648 -12.281 1.00 63.78 122 HIS A C 1
ATOM 916 O O . HIS A 1 122 ? -9.497 4.922 -13.475 1.00 63.78 122 HIS A O 1
ATOM 922 N N . SER A 1 123 ? -9.252 5.607 -11.358 1.00 55.50 123 SER A N 1
ATOM 923 C CA . SER A 1 123 ? -9.602 7.006 -11.671 1.00 55.50 123 SER A CA 1
ATOM 924 C C . SER A 1 123 ? -8.603 8.086 -11.268 1.00 55.50 123 SER A C 1
ATOM 926 O O . SER A 1 123 ? -8.989 9.253 -11.231 1.00 55.50 123 SER A O 1
ATOM 928 N N . THR A 1 124 ? -7.368 7.763 -10.900 1.00 56.84 124 THR A N 1
ATOM 929 C CA . THR A 1 124 ? -6.531 8.781 -10.251 1.00 56.84 124 THR A CA 1
ATOM 930 C C . THR A 1 124 ? -5.522 9.429 -11.181 1.00 56.84 124 THR A C 1
ATOM 932 O O . THR A 1 124 ? -5.462 10.653 -11.162 1.00 56.84 124 THR A O 1
ATOM 935 N N . LEU A 1 125 ? -4.788 8.678 -12.007 1.00 62.09 125 LEU A N 1
ATOM 936 C CA . LEU A 1 125 ? -3.596 9.178 -12.704 1.00 62.09 125 LEU A CA 1
ATOM 937 C C . LEU A 1 125 ? -3.190 8.247 -13.879 1.00 62.09 125 LEU A C 1
ATOM 939 O O . LEU A 1 125 ? -3.612 7.087 -13.910 1.00 62.09 125 LEU A O 1
ATOM 943 N N . ASP A 1 1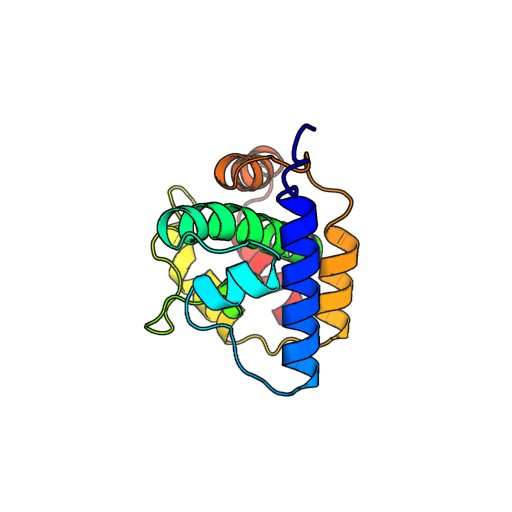26 ? -2.389 8.736 -14.836 1.00 70.06 126 ASP A N 1
ATOM 944 C CA . ASP A 1 126 ? -1.848 7.980 -15.981 1.00 70.06 126 ASP A CA 1
ATOM 945 C C . ASP A 1 126 ? -1.238 6.648 -15.520 1.00 70.06 126 ASP A C 1
ATOM 947 O O . ASP A 1 126 ? -0.614 6.543 -14.454 1.00 70.06 126 ASP A O 1
ATOM 951 N N . ALA A 1 127 ? -1.418 5.605 -16.333 1.00 67.31 127 ALA A N 1
ATOM 952 C CA . ALA A 1 127 ? -1.062 4.232 -15.991 1.00 67.31 127 ALA A CA 1
ATOM 953 C C . ALA A 1 127 ? 0.433 4.011 -15.682 1.00 67.31 127 ALA A C 1
ATOM 955 O O . ALA A 1 127 ? 0.767 2.974 -15.100 1.00 67.31 127 ALA A O 1
ATOM 956 N N . ASN A 1 128 ? 1.311 4.955 -16.047 1.00 67.38 128 ASN A N 1
ATOM 957 C CA . ASN A 1 128 ? 2.763 4.884 -15.869 1.00 67.38 128 ASN A CA 1
ATOM 958 C C . ASN A 1 128 ? 3.359 6.038 -15.039 1.00 67.38 128 ASN A C 1
ATOM 960 O O . ASN A 1 128 ? 4.585 6.136 -14.922 1.00 67.38 128 ASN A O 1
ATOM 964 N N . GLU A 1 129 ? 2.529 6.909 -14.456 1.00 74.75 129 GLU A N 1
ATOM 965 C CA . GLU A 1 129 ? 3.015 7.984 -13.584 1.00 74.75 129 GLU A CA 1
ATOM 966 C C . GLU A 1 129 ? 3.835 7.464 -12.397 1.00 74.75 129 GLU A C 1
ATOM 968 O O . GLU A 1 129 ? 3.451 6.534 -11.685 1.00 74.75 129 GLU A O 1
ATOM 973 N N . GLY A 1 130 ? 4.996 8.091 -12.187 1.00 66.81 130 GLY A N 1
ATOM 974 C CA . GLY A 1 130 ? 5.933 7.706 -11.139 1.00 66.81 130 GLY A CA 1
ATOM 975 C C . GLY A 1 130 ? 5.461 8.101 -9.738 1.00 66.81 130 GLY A C 1
ATOM 976 O O . GLY A 1 130 ? 4.788 9.113 -9.560 1.00 66.81 130 GLY A O 1
ATOM 977 N N . ALA A 1 131 ? 5.908 7.344 -8.731 1.00 70.94 131 ALA A N 1
ATOM 978 C CA . ALA A 1 131 ? 5.544 7.508 -7.319 1.00 70.94 131 ALA A CA 1
ATOM 979 C C . ALA A 1 131 ? 5.608 8.958 -6.801 1.00 70.94 131 ALA A C 1
ATOM 981 O O . ALA A 1 131 ? 4.680 9.422 -6.150 1.00 70.94 131 ALA A O 1
ATOM 982 N N . ILE A 1 132 ? 6.676 9.700 -7.124 1.00 75.25 132 ILE A N 1
ATOM 983 C CA . ILE A 1 132 ? 6.832 11.100 -6.692 1.00 75.25 132 ILE A CA 1
ATOM 984 C C . ILE A 1 132 ? 5.712 11.981 -7.260 1.00 75.25 132 ILE A C 1
ATOM 986 O O . ILE A 1 132 ? 5.187 12.833 -6.550 1.00 75.25 132 ILE A O 1
ATOM 990 N N . THR A 1 133 ? 5.338 11.785 -8.525 1.00 74.56 133 THR A N 1
ATOM 991 C CA . THR A 1 133 ? 4.266 12.549 -9.176 1.00 74.56 133 THR A CA 1
ATOM 992 C C . THR A 1 133 ? 2.913 12.253 -8.535 1.00 74.56 133 THR A C 1
ATOM 994 O O . THR A 1 133 ? 2.154 13.186 -8.286 1.00 74.56 133 THR A O 1
ATOM 997 N N . LEU A 1 134 ? 2.648 10.985 -8.190 1.00 76.25 134 LEU A N 1
ATOM 998 C CA . LEU A 1 134 ? 1.422 10.571 -7.499 1.00 76.25 134 LEU A CA 1
ATOM 999 C C . LEU A 1 134 ? 1.237 11.330 -6.173 1.00 76.25 134 LEU A C 1
ATOM 1001 O O . LEU A 1 134 ? 0.170 11.879 -5.910 1.00 76.25 134 LEU A O 1
ATOM 1005 N N . TRP A 1 135 ? 2.287 11.409 -5.353 1.00 74.62 135 TRP A N 1
ATOM 1006 C CA . TRP A 1 135 ? 2.211 12.071 -4.047 1.00 74.62 135 TRP A CA 1
ATOM 1007 C C . TRP A 1 135 ? 2.262 13.595 -4.140 1.00 74.62 135 TRP A C 1
ATOM 1009 O O . TRP A 1 135 ? 1.509 14.266 -3.438 1.00 74.62 135 TRP A O 1
ATOM 1019 N N . LYS A 1 136 ? 3.037 14.160 -5.074 1.00 74.94 136 LYS A N 1
ATOM 1020 C CA . LYS A 1 136 ? 2.986 15.602 -5.369 1.00 74.94 136 LYS A CA 1
ATOM 1021 C C . LYS A 1 136 ? 1.599 16.047 -5.817 1.00 74.94 136 LYS A C 1
ATOM 1023 O O . LYS A 1 136 ? 1.178 17.153 -5.500 1.00 74.94 136 LYS A O 1
ATOM 1028 N N . TYR A 1 137 ? 0.867 15.208 -6.544 1.00 72.88 137 TYR A N 1
ATOM 1029 C CA . TYR A 1 137 ? -0.513 15.501 -6.922 1.00 72.88 137 TYR A CA 1
ATOM 1030 C C . TYR A 1 137 ? -1.435 15.616 -5.697 1.00 72.88 137 TYR A C 1
ATOM 1032 O O . TYR A 1 137 ? -2.253 16.533 -5.626 1.00 72.88 137 TYR A O 1
ATOM 1040 N N . VAL A 1 138 ? -1.264 14.736 -4.704 1.00 72.31 138 VAL A N 1
ATOM 1041 C CA .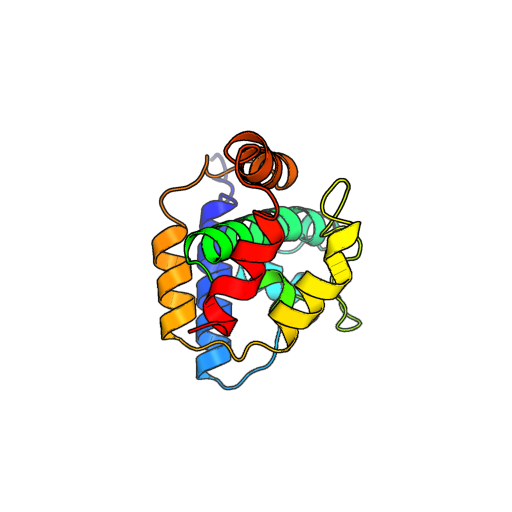 VAL A 1 138 ? -1.988 14.804 -3.422 1.00 72.31 138 VAL A CA 1
ATOM 1042 C C . VAL A 1 138 ? -1.637 16.076 -2.656 1.00 72.31 138 VAL A C 1
ATOM 1044 O O . VAL A 1 138 ? -2.536 16.757 -2.168 1.00 72.31 138 VAL A O 1
ATOM 1047 N N . GLU A 1 139 ? -0.349 16.414 -2.591 1.00 71.00 139 GLU A N 1
ATOM 1048 C CA . GLU A 1 139 ? 0.140 17.628 -1.932 1.00 71.00 139 GLU A CA 1
ATOM 1049 C C . GLU A 1 139 ? -0.416 18.887 -2.595 1.00 71.00 139 GLU A C 1
ATOM 1051 O O . GLU A 1 139 ? -1.021 19.718 -1.930 1.00 71.00 139 GLU A O 1
ATOM 1056 N N . THR A 1 140 ? -0.256 19.013 -3.914 1.00 65.81 140 THR A N 1
ATOM 1057 C CA . THR A 1 140 ? -0.594 20.228 -4.673 1.00 65.81 140 THR A CA 1
ATOM 1058 C C . THR A 1 140 ? -2.089 20.501 -4.759 1.00 65.81 140 THR A C 1
ATOM 1060 O O . THR A 1 140 ? -2.481 21.664 -4.775 1.00 65.81 140 THR A O 1
ATOM 1063 N N . ARG A 1 141 ? -2.945 19.471 -4.806 1.00 62.16 141 ARG A N 1
ATOM 1064 C CA . ARG A 1 141 ? -4.399 19.670 -4.920 1.00 62.16 141 ARG A CA 1
ATOM 1065 C C . ARG A 1 141 ? -5.100 19.980 -3.598 1.00 62.16 141 ARG A C 1
ATOM 1067 O O . ARG A 1 141 ? -6.309 20.205 -3.634 1.00 62.16 141 ARG A O 1
ATOM 1074 N N . ARG A 1 142 ? -4.413 19.933 -2.447 1.00 58.72 142 ARG A N 1
ATOM 1075 C CA . ARG A 1 142 ? -5.063 20.039 -1.125 1.00 58.72 142 ARG A CA 1
ATOM 1076 C C . ARG A 1 142 ? -4.250 20.800 -0.064 1.00 58.72 142 ARG A C 1
ATOM 1078 O O . ARG A 1 142 ? -4.348 20.490 1.121 1.00 58.72 142 ARG A O 1
ATOM 1085 N N . LEU A 1 143 ? -3.502 21.830 -0.478 1.00 47.31 143 LEU A N 1
ATOM 1086 C CA . LEU A 1 143 ? -2.777 22.741 0.431 1.00 47.31 143 LEU A CA 1
ATOM 1087 C C . LEU A 1 143 ? -3.697 23.635 1.284 1.00 47.31 143 LEU A C 1
ATOM 1089 O O . LEU A 1 143 ? -3.238 24.257 2.237 1.00 47.31 143 LEU A O 1
ATOM 1093 N N . ASP A 1 144 ? -4.991 23.669 0.983 1.00 44.06 144 ASP A N 1
ATOM 1094 C CA . ASP A 1 144 ? -5.946 24.592 1.597 1.00 44.06 144 ASP A CA 1
ATOM 1095 C C . ASP A 1 144 ? -6.557 24.023 2.890 1.00 44.06 144 ASP A C 1
ATOM 1097 O O . ASP A 1 144 ? -7.306 24.706 3.585 1.00 44.06 144 ASP A O 1
ATOM 1101 N N . THR A 1 145 ? -6.279 22.753 3.215 1.00 49.03 145 THR A N 1
ATOM 1102 C CA . THR A 1 145 ? -6.776 22.098 4.432 1.00 49.03 145 THR A CA 1
ATOM 1103 C C . THR A 1 145 ? -5.614 21.832 5.392 1.00 49.03 145 THR A C 1
ATOM 1105 O O . THR A 1 145 ? -4.863 20.874 5.200 1.00 49.03 145 THR A O 1
ATOM 1108 N N . PRO A 1 146 ? -5.436 22.648 6.444 1.00 50.34 146 PRO A N 1
ATOM 1109 C CA . PRO A 1 146 ? -4.507 22.337 7.525 1.00 50.34 146 PRO A CA 1
ATOM 1110 C C . PRO A 1 146 ? -4.754 20.926 8.077 1.00 50.34 146 PRO A C 1
ATOM 1112 O O . PRO A 1 146 ? -5.899 20.508 8.244 1.00 50.34 146 PRO A O 1
ATOM 1115 N N . GLY A 1 147 ? -3.681 20.170 8.312 1.00 56.44 147 GLY A N 1
ATOM 1116 C CA . GLY A 1 147 ? -3.759 18.794 8.810 1.00 56.44 147 GLY A CA 1
ATOM 1117 C C . GLY A 1 147 ? -4.376 17.793 7.833 1.00 56.44 147 GLY A C 1
ATOM 1118 O O . GLY A 1 147 ? -4.879 16.753 8.239 1.00 56.44 147 GLY A O 1
ATOM 1119 N N . PHE A 1 148 ? -4.360 18.081 6.530 1.00 56.16 148 PHE A N 1
ATOM 1120 C CA . PHE A 1 148 ? -4.923 17.222 5.489 1.00 56.16 148 PHE A CA 1
ATOM 1121 C C . PHE A 1 148 ? -4.449 15.757 5.549 1.00 56.16 148 PHE A C 1
ATOM 1123 O O . PHE A 1 148 ? -5.266 14.832 5.468 1.00 56.16 148 PHE A O 1
ATOM 1130 N N . VAL A 1 149 ? -3.134 15.570 5.706 1.00 56.53 149 VAL A N 1
ATOM 1131 C CA . VAL A 1 149 ? -2.485 14.259 5.831 1.00 56.53 149 VAL A CA 1
ATOM 1132 C C . VAL A 1 149 ? -2.936 13.566 7.118 1.00 56.53 149 VAL A C 1
ATOM 1134 O O . VAL A 1 149 ? -3.435 12.446 7.051 1.00 56.53 149 VAL A O 1
ATOM 1137 N N . GLU A 1 150 ? -2.888 14.258 8.258 1.00 55.81 150 GLU A N 1
ATOM 1138 C CA . GLU A 1 150 ? -3.353 13.753 9.561 1.00 55.81 150 GLU A CA 1
ATOM 1139 C C . GLU A 1 150 ? -4.841 13.358 9.507 1.00 55.81 150 GLU A C 1
ATOM 1141 O O . GLU A 1 150 ? -5.238 12.264 9.901 1.00 55.81 150 GLU A O 1
ATOM 1146 N N . HIS A 1 151 ? -5.688 14.197 8.915 1.00 57.53 151 HIS A N 1
ATOM 1147 C CA . HIS A 1 151 ? -7.112 13.923 8.760 1.00 57.53 151 HIS A CA 1
ATOM 1148 C C . HIS A 1 151 ? -7.413 12.718 7.868 1.00 57.53 151 HIS A C 1
ATOM 1150 O O . HIS A 1 151 ? -8.456 12.101 8.063 1.00 57.53 151 HIS A O 1
ATOM 1156 N N . HIS A 1 152 ? -6.569 12.388 6.886 1.00 56.69 152 HIS A N 1
ATOM 1157 C CA . HIS A 1 152 ? -6.804 11.240 6.001 1.00 56.69 152 HIS A CA 1
ATOM 1158 C C . HIS A 1 152 ? -6.216 9.938 6.535 1.00 56.69 152 HIS A C 1
ATOM 1160 O O . HIS A 1 152 ? -6.837 8.897 6.339 1.00 56.69 152 HIS A O 1
ATOM 1166 N N . LEU A 1 153 ? -5.095 9.988 7.260 1.00 59.00 153 LEU A N 1
ATOM 1167 C CA . LEU A 1 153 ? -4.536 8.811 7.930 1.00 59.00 153 LEU A CA 1
ATOM 1168 C C . LEU A 1 153 ? -5.482 8.261 9.007 1.00 59.00 153 LEU A C 1
ATOM 1170 O O . LEU A 1 153 ? -5.557 7.053 9.195 1.00 59.00 153 LEU A O 1
ATOM 1174 N N . HIS A 1 154 ? -6.272 9.129 9.646 1.00 53.78 154 HIS A N 1
ATOM 1175 C CA . HIS A 1 154 ? -7.163 8.763 10.755 1.00 53.78 154 HIS A CA 1
ATOM 1176 C C . HIS A 1 154 ? -8.644 8.615 10.387 1.00 53.78 154 HIS A C 1
ATOM 1178 O O . HIS A 1 154 ? -9.476 8.465 11.279 1.00 53.78 154 HIS A O 1
ATOM 1184 N N . ARG A 1 155 ? -9.023 8.688 9.104 1.00 54.41 155 ARG A N 1
ATOM 1185 C CA . ARG A 1 155 ? -10.446 8.748 8.707 1.00 54.41 155 ARG A CA 1
ATOM 1186 C C . ARG A 1 155 ? -11.241 7.491 9.065 1.00 54.41 155 ARG A C 1
ATOM 1188 O O . ARG A 1 155 ? -12.369 7.627 9.520 1.00 54.41 155 ARG A O 1
ATOM 1195 N N . ALA A 1 156 ? -10.646 6.310 8.908 1.00 48.72 156 ALA A N 1
ATOM 1196 C CA . ALA A 1 156 ? -11.282 5.032 9.241 1.00 48.72 156 ALA A CA 1
ATOM 1197 C C . ALA A 1 156 ? -11.186 4.657 10.733 1.00 48.72 156 ALA A C 1
ATOM 1199 O O . ALA A 1 156 ? -11.961 3.839 11.206 1.00 48.72 156 ALA A O 1
ATOM 1200 N N . LEU A 1 157 ? -10.262 5.264 11.488 1.00 47.69 157 LEU A N 1
ATOM 1201 C CA . LEU A 1 157 ? -10.082 4.997 12.924 1.00 47.69 157 LEU A CA 1
ATOM 1202 C C . LEU A 1 157 ? -11.014 5.831 13.820 1.00 47.69 157 LEU A C 1
ATOM 1204 O O . LEU A 1 157 ? -11.024 5.654 15.035 1.00 47.69 157 LEU A O 1
ATOM 1208 N N . ARG A 1 158 ? -11.754 6.784 13.238 1.00 44.25 158 ARG A N 1
ATOM 1209 C CA . ARG A 1 158 ? -12.647 7.714 13.953 1.00 44.25 158 ARG A CA 1
ATOM 1210 C C . ARG A 1 158 ? -14.139 7.432 13.730 1.00 44.25 158 ARG A C 1
ATOM 1212 O O . ARG A 1 158 ? -14.953 8.230 14.190 1.00 44.25 158 ARG A O 1
ATOM 1219 N N . SER A 1 159 ? -14.485 6.362 13.011 1.00 38.53 159 SER A N 1
ATOM 1220 C CA . SER A 1 159 ? -15.867 5.917 12.771 1.00 38.53 159 SER A CA 1
ATOM 1221 C C . SER A 1 159 ? -16.226 4.717 13.626 1.00 38.53 159 SER A C 1
ATOM 1223 O O . SER A 1 159 ? -15.434 3.751 13.574 1.00 38.53 159 SER A O 1
#

Nearest PDB structures (foldseek):
  6jr7-assembly4_D  TM=2.880E-01  e=6.923E+00  Flavobacterium johnsoniae UW101
  6jr8-assembly4_D  TM=2.877E-01  e=7.666E+00  Flavobacterium johnsoniae UW101
  3mk4-assembly1_A  TM=2.104E-01  e=7.666E+00  Homo sapiens